Protein AF-A0A2N6EBL9-F1 (afdb_monomer)

Nearest PDB structures (foldseek):
  8a3w-assembly1_o  TM=4.815E-01  e=3.394E-01  Leishmania major strain Friedlin
  4ug0-assembly1_Lp  TM=4.450E-01  e=7.016E-01  Homo sapiens
  6rm3-assembly1_LPP  TM=4.316E-01  e=8.553E-01  Vairimorpha necatrix
  5xy3-assembly1_p  TM=5.195E-01  e=2.807E+00  Trichomonas vaginalis

Solvent-accessible surface area (backbone atoms only — not comparable to full-atom values): 5532 Å² total; per-residue (Å²): 110,75,71,57,52,55,50,49,53,53,52,49,55,51,51,5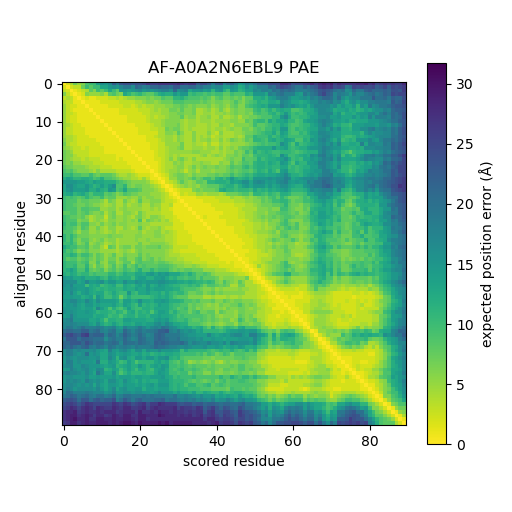3,52,56,46,52,51,55,55,71,37,96,68,83,58,52,72,65,56,55,54,49,49,52,55,50,55,50,55,47,47,54,70,76,39,71,87,58,85,74,64,57,31,92,89,78,66,31,51,51,74,44,88,59,93,56,40,35,33,26,69,74,78,68,49,71,46,73,56,81,78,80,74,74,86,122

Structure (mmCIF, N/CA/C/O backbone):
data_AF-A0A2N6EBL9-F1
#
_entry.id   AF-A0A2N6EBL9-F1
#
loop_
_atom_site.group_PDB
_atom_site.id
_atom_site.type_symbol
_atom_site.label_atom_id
_atom_site.label_alt_id
_atom_site.label_comp_id
_atom_site.label_asym_id
_atom_site.label_entity_id
_atom_site.label_seq_id
_atom_site.pdbx_PDB_ins_code
_atom_site.Cartn_x
_atom_site.Cartn_y
_atom_site.Cartn_z
_atom_site.occupancy
_atom_site.B_iso_or_equiv
_atom_site.auth_seq_id
_atom_site.auth_comp_id
_atom_site.auth_asym_id
_atom_site.auth_atom_id
_atom_site.pdbx_PDB_model_num
ATOM 1 N N . MET A 1 1 ? -18.775 -10.074 12.252 1.00 53.50 1 MET A N 1
ATOM 2 C CA . MET A 1 1 ? -18.269 -8.679 12.243 1.00 53.50 1 MET A CA 1
ATOM 3 C C . MET A 1 1 ? -16.836 -8.635 12.774 1.00 53.50 1 MET A C 1
ATOM 5 O O . MET A 1 1 ? -15.940 -8.856 11.979 1.00 53.50 1 MET A O 1
ATOM 9 N N . ALA A 1 2 ? -16.569 -8.495 14.082 1.00 61.91 2 ALA A N 1
ATOM 10 C CA . ALA A 1 2 ? -15.195 -8.274 14.580 1.00 61.91 2 ALA A CA 1
ATOM 11 C C . ALA A 1 2 ? -14.179 -9.409 14.292 1.00 61.91 2 ALA A C 1
ATOM 13 O O . ALA A 1 2 ? -12.997 -9.152 14.065 1.00 61.91 2 ALA A O 1
ATOM 14 N N . LYS A 1 3 ? -14.625 -10.675 14.278 1.00 63.28 3 LYS A N 1
ATOM 15 C CA . LYS A 1 3 ? -13.752 -11.841 14.038 1.00 63.28 3 LYS A CA 1
ATOM 16 C C . LYS A 1 3 ? -13.300 -11.943 12.573 1.00 63.28 3 LYS A C 1
ATOM 18 O O . LYS A 1 3 ? -12.157 -12.312 12.310 1.00 63.28 3 LYS A O 1
ATOM 23 N N . ASP A 1 4 ? -14.177 -11.559 11.649 1.00 71.88 4 ASP A N 1
ATOM 24 C CA . ASP A 1 4 ? -13.919 -11.574 10.205 1.00 71.88 4 ASP A CA 1
ATOM 25 C C . ASP A 1 4 ? -13.001 -10.415 9.812 1.00 71.88 4 ASP A C 1
ATOM 27 O O . ASP A 1 4 ? -12.055 -10.612 9.054 1.00 71.88 4 ASP A O 1
ATOM 31 N N . THR A 1 5 ? -13.193 -9.241 10.425 1.00 75.50 5 THR A N 1
ATOM 32 C CA . THR A 1 5 ? -12.315 -8.074 10.258 1.00 75.50 5 THR A CA 1
ATOM 33 C C . THR A 1 5 ? -10.881 -8.368 10.700 1.00 75.50 5 THR A C 1
ATOM 35 O O . THR A 1 5 ? -9.942 -8.103 9.955 1.00 75.50 5 THR A O 1
ATOM 38 N N . LYS A 1 6 ? -10.685 -8.991 11.874 1.00 73.50 6 LYS A N 1
ATOM 39 C CA . LYS A 1 6 ? -9.339 -9.360 12.352 1.00 73.50 6 LYS A CA 1
ATOM 40 C C . LYS A 1 6 ? -8.648 -10.357 11.415 1.00 73.50 6 LYS A C 1
ATOM 42 O O . LYS A 1 6 ? 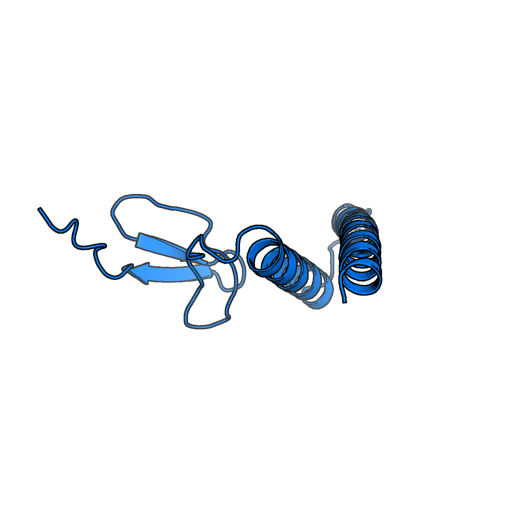-7.449 -10.247 11.173 1.00 73.50 6 LYS A O 1
ATOM 47 N N . LYS A 1 7 ? -9.399 -11.326 10.880 1.00 73.50 7 LYS A N 1
ATOM 48 C CA . LYS A 1 7 ? -8.877 -12.304 9.916 1.00 73.50 7 LYS A CA 1
ATOM 49 C C . LYS A 1 7 ? -8.531 -11.649 8.575 1.00 73.50 7 LYS A C 1
ATOM 51 O O . LYS A 1 7 ? -7.500 -11.983 8.001 1.00 73.50 7 LYS A O 1
ATOM 56 N N . ALA A 1 8 ? -9.353 -10.711 8.105 1.00 73.31 8 ALA A N 1
ATOM 57 C CA . ALA A 1 8 ? -9.088 -9.944 6.892 1.00 73.31 8 ALA A CA 1
ATOM 58 C C . ALA A 1 8 ? -7.795 -9.123 7.015 1.00 73.31 8 ALA A C 1
ATOM 60 O O . ALA A 1 8 ? -6.936 -9.232 6.146 1.00 73.31 8 ALA A O 1
ATOM 61 N N . LEU A 1 9 ? -7.606 -8.4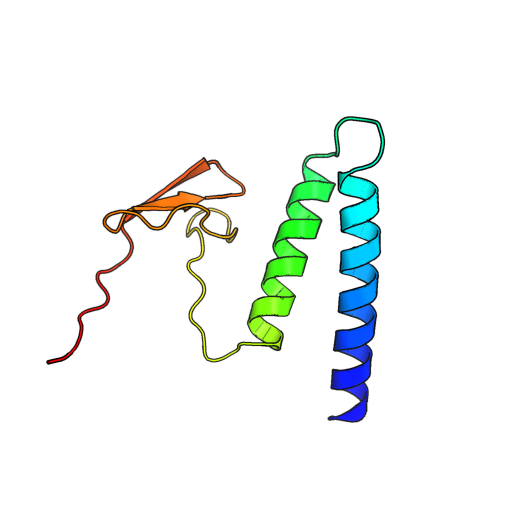01 8.126 1.00 75.38 9 LEU A N 1
ATOM 62 C CA . LEU A 1 9 ? -6.375 -7.645 8.388 1.00 75.38 9 LEU A CA 1
ATOM 63 C C . LEU A 1 9 ? -5.134 -8.549 8.406 1.00 75.38 9 LEU A C 1
ATOM 65 O O . LEU A 1 9 ? -4.131 -8.219 7.781 1.00 75.38 9 LEU A O 1
ATOM 69 N N . ALA A 1 10 ? -5.206 -9.717 9.054 1.00 74.00 10 ALA A N 1
ATOM 70 C CA . ALA A 1 10 ? -4.090 -10.665 9.083 1.00 74.00 10 ALA A CA 1
ATOM 71 C C . ALA A 1 10 ? -3.719 -11.190 7.680 1.00 74.00 10 ALA A C 1
ATOM 73 O O . ALA A 1 10 ? -2.542 -11.214 7.322 1.00 74.00 10 ALA A O 1
ATOM 74 N N . LEU A 1 11 ? -4.717 -11.559 6.866 1.00 73.94 11 LEU A N 1
ATOM 75 C CA . LEU A 1 11 ? -4.505 -12.005 5.481 1.00 73.94 11 LEU A CA 1
ATOM 76 C C . LEU A 1 11 ? -3.934 -10.891 4.602 1.00 73.94 11 LEU A C 1
ATOM 78 O O . LEU A 1 11 ? -3.051 -11.137 3.782 1.00 73.94 11 LEU A O 1
ATOM 82 N N . MET A 1 12 ? -4.412 -9.660 4.788 1.00 78.50 12 MET A N 1
ATOM 83 C CA . MET A 1 12 ? -3.841 -8.503 4.115 1.00 78.50 12 MET A CA 1
ATOM 84 C C . MET A 1 12 ? -2.364 -8.361 4.505 1.00 78.50 12 MET A C 1
ATOM 86 O O . MET A 1 12 ? -1.522 -8.264 3.609 1.00 78.50 12 MET A O 1
ATOM 90 N N . GLN A 1 13 ? -2.023 -8.380 5.808 1.00 75.44 13 GLN A N 1
ATOM 91 C CA . GLN A 1 13 ? -0.639 -8.234 6.310 1.00 75.44 13 GLN A CA 1
ATOM 92 C C . GLN A 1 13 ? 0.303 -9.273 5.694 1.00 75.44 13 GLN A C 1
ATOM 94 O O . GLN A 1 13 ? 1.414 -8.940 5.270 1.00 75.44 13 GLN A O 1
ATOM 99 N N . GLU A 1 14 ? -0.160 -10.516 5.580 1.00 75.62 14 GLU A N 1
ATOM 100 C CA . GLU A 1 14 ? 0.579 -11.592 4.925 1.00 75.62 14 GLU A CA 1
ATOM 101 C C . GLU A 1 14 ? 0.779 -11.331 3.422 1.00 75.62 14 GLU A C 1
ATOM 103 O O . GLU A 1 14 ? 1.905 -11.428 2.926 1.00 75.62 14 GLU A O 1
ATOM 108 N N . ALA A 1 15 ? -0.266 -10.901 2.706 1.00 77.44 15 ALA A N 1
ATOM 109 C CA . ALA A 1 15 ? -0.168 -10.540 1.290 1.00 77.44 15 ALA A CA 1
ATOM 110 C C . ALA A 1 15 ? 0.833 -9.394 1.050 1.00 77.44 15 ALA A C 1
ATOM 112 O O . ALA A 1 15 ? 1.652 -9.470 0.132 1.00 77.44 15 ALA A O 1
ATOM 113 N N . ARG A 1 16 ? 0.836 -8.365 1.911 1.00 76.12 16 ARG A N 1
ATOM 114 C CA . ARG A 1 16 ? 1.815 -7.264 1.859 1.00 76.12 16 ARG A CA 1
ATOM 115 C C . ARG A 1 16 ? 3.244 -7.783 1.959 1.00 76.12 16 ARG A C 1
ATOM 117 O O . ARG A 1 16 ? 4.093 -7.380 1.168 1.00 76.12 16 ARG A O 1
ATOM 124 N N . LYS A 1 17 ? 3.506 -8.683 2.911 1.00 72.62 17 LYS A N 1
ATOM 125 C CA . LYS A 1 17 ? 4.835 -9.271 3.121 1.00 72.62 17 LYS A CA 1
ATOM 126 C C . LYS A 1 17 ? 5.311 -10.040 1.885 1.00 72.62 17 LYS A C 1
ATOM 128 O O . LYS A 1 17 ? 6.434 -9.817 1.442 1.00 72.62 17 LYS A O 1
ATOM 133 N N . LEU A 1 18 ? 4.458 -10.895 1.316 1.00 73.19 18 LEU A N 1
ATOM 134 C CA . LEU A 1 18 ? 4.779 -11.692 0.124 1.00 73.19 18 LEU A CA 1
ATOM 135 C C . LEU A 1 18 ? 5.093 -10.812 -1.092 1.00 73.19 18 LEU A C 1
ATOM 137 O O . LEU A 1 18 ? 6.062 -11.052 -1.812 1.00 73.19 18 LEU A O 1
ATOM 141 N N . LEU A 1 19 ? 4.299 -9.763 -1.304 1.00 78.25 19 LEU A N 1
ATOM 142 C CA . LEU A 1 19 ? 4.479 -8.850 -2.430 1.00 78.25 19 LEU A CA 1
ATOM 143 C C . LEU A 1 19 ? 5.717 -7.968 -2.275 1.00 78.25 19 LEU A C 1
ATOM 145 O O . LEU A 1 19 ? 6.426 -7.735 -3.249 1.00 78.25 19 LEU A O 1
ATOM 149 N N . PHE A 1 20 ? 6.014 -7.525 -1.054 1.00 73.81 20 PHE A N 1
ATOM 150 C CA . PHE A 1 20 ? 7.240 -6.791 -0.762 1.00 73.81 20 PHE A CA 1
ATOM 151 C C . PHE A 1 20 ? 8.481 -7.662 -1.005 1.00 73.81 20 PHE A C 1
ATOM 153 O O . PHE A 1 20 ? 9.439 -7.219 -1.628 1.00 73.81 20 PHE A O 1
ATOM 160 N N . GLN A 1 21 ? 8.448 -8.935 -0.598 1.00 72.94 21 GLN A N 1
ATOM 161 C CA . GLN A 1 21 ? 9.526 -9.884 -0.898 1.00 72.94 21 GLN A CA 1
ATOM 162 C C . GLN A 1 21 ? 9.732 -10.072 -2.407 1.00 72.94 21 GLN A C 1
ATOM 164 O O . GLN A 1 21 ? 10.870 -10.065 -2.867 1.00 72.94 21 GLN A O 1
ATOM 169 N N . GLN A 1 22 ? 8.647 -10.194 -3.177 1.00 77.56 22 GLN A N 1
ATOM 170 C CA . GLN A 1 22 ? 8.689 -10.260 -4.642 1.00 77.56 22 GLN A CA 1
ATOM 171 C C . GLN A 1 22 ? 9.254 -8.980 -5.273 1.00 77.56 22 GLN A C 1
ATOM 173 O O . GLN A 1 22 ? 10.050 -9.056 -6.203 1.00 77.56 22 GLN A O 1
ATOM 178 N N . LEU A 1 23 ? 8.895 -7.807 -4.744 1.00 77.06 23 LEU A N 1
ATOM 179 C CA . LEU A 1 23 ? 9.386 -6.516 -5.230 1.00 77.06 23 LEU A CA 1
ATOM 180 C C . LEU A 1 23 ? 10.913 -6.381 -5.101 1.00 77.06 23 LEU A C 1
ATOM 182 O O . LEU A 1 23 ? 11.551 -5.760 -5.947 1.00 77.06 23 LEU A O 1
ATOM 186 N N . HIS A 1 24 ? 11.484 -6.968 -4.048 1.00 75.81 24 HIS A N 1
ATOM 187 C CA . HIS A 1 24 ? 12.917 -6.942 -3.751 1.00 75.81 24 HIS A CA 1
ATOM 188 C C . HIS A 1 24 ? 13.678 -8.187 -4.237 1.00 75.81 24 HIS A C 1
ATOM 190 O O . HIS A 1 24 ? 14.882 -8.298 -3.993 1.00 75.81 24 HIS A O 1
ATOM 196 N N . ALA A 1 25 ? 13.006 -9.130 -4.903 1.00 77.88 25 ALA A N 1
ATOM 197 C CA . ALA A 1 25 ? 13.658 -10.304 -5.466 1.00 77.88 25 ALA A CA 1
ATOM 198 C C . ALA A 1 25 ? 14.605 -9.908 -6.621 1.00 77.88 25 ALA A C 1
ATOM 200 O O . ALA A 1 25 ? 14.374 -8.897 -7.288 1.00 77.88 25 ALA A O 1
ATOM 201 N N . PRO A 1 26 ? 15.669 -10.688 -6.893 1.00 77.38 26 PRO A N 1
ATOM 202 C CA . PRO A 1 26 ? 16.573 -10.418 -8.005 1.00 77.38 26 PRO A CA 1
ATOM 203 C C . PRO A 1 26 ? 15.823 -10.362 -9.343 1.00 77.38 26 PRO A C 1
ATOM 205 O O . PRO A 1 26 ? 15.161 -11.322 -9.733 1.00 77.38 26 PRO A O 1
ATOM 208 N N . GLY A 1 27 ? 15.957 -9.241 -10.049 1.00 78.75 27 GLY A N 1
ATOM 209 C CA . GLY A 1 27 ? 15.231 -8.949 -11.285 1.00 78.75 27 GLY A CA 1
ATOM 210 C C . GLY A 1 27 ? 14.537 -7.592 -11.210 1.00 78.75 27 GLY A C 1
ATOM 211 O O . GLY A 1 27 ? 14.417 -6.995 -10.144 1.00 78.75 27 GLY A O 1
ATOM 212 N N . SER A 1 28 ? 14.108 -7.059 -12.352 1.00 75.38 28 SER A N 1
ATOM 213 C CA . SER A 1 28 ? 13.253 -5.871 -12.344 1.00 75.38 28 SER A CA 1
ATOM 214 C C . SER A 1 28 ? 11.815 -6.302 -12.046 1.00 75.38 28 SER A C 1
ATOM 216 O O . SER A 1 28 ? 11.270 -7.099 -12.815 1.00 75.38 28 SER A O 1
ATOM 218 N N . PRO A 1 29 ? 11.176 -5.801 -10.974 1.00 76.69 29 PRO A N 1
ATOM 219 C CA . PRO A 1 29 ? 9.777 -6.107 -10.711 1.00 76.69 29 PRO A CA 1
ATOM 220 C C . PRO A 1 29 ? 8.890 -5.609 -11.857 1.00 76.69 29 PRO A C 1
ATOM 222 O O . PRO A 1 29 ? 9.154 -4.565 -12.464 1.00 76.69 29 PRO A O 1
ATOM 225 N N . SER A 1 30 ? 7.821 -6.350 -12.158 1.00 79.25 30 SER A N 1
ATOM 226 C CA . SER A 1 30 ? 6.857 -5.913 -13.169 1.00 79.25 30 SER A CA 1
ATOM 227 C C . SER A 1 30 ? 6.135 -4.644 -12.709 1.00 79.25 30 SER A C 1
ATOM 229 O O . SER A 1 30 ? 5.915 -4.413 -11.515 1.00 79.25 30 SER A O 1
ATOM 231 N N . LYS A 1 31 ? 5.727 -3.806 -13.667 1.00 71.19 31 LYS A N 1
ATOM 232 C CA . LYS A 1 31 ? 4.953 -2.589 -13.372 1.00 71.19 31 LYS A CA 1
ATOM 233 C C . LYS A 1 31 ? 3.630 -2.928 -12.682 1.00 71.19 31 LYS A C 1
ATOM 235 O O . LYS A 1 31 ? 3.142 -2.158 -11.860 1.00 71.19 31 LYS A O 1
ATOM 240 N N . GLU A 1 32 ? 3.056 -4.078 -13.014 1.00 73.94 32 GLU A N 1
ATOM 241 C CA . GLU A 1 32 ? 1.822 -4.614 -12.449 1.00 73.94 32 GLU A CA 1
ATOM 242 C C . GLU A 1 32 ? 2.009 -5.011 -10.983 1.00 73.94 32 GLU A C 1
ATOM 244 O O . GLU A 1 32 ? 1.145 -4.700 -10.164 1.00 73.94 32 GLU A O 1
ATOM 249 N N . LEU A 1 33 ? 3.150 -5.623 -10.639 1.00 77.88 33 LEU A N 1
ATOM 250 C CA . LEU A 1 33 ? 3.488 -5.973 -9.260 1.00 77.88 33 LEU A CA 1
ATOM 251 C C . LEU A 1 33 ? 3.622 -4.716 -8.397 1.00 77.88 33 LEU A C 1
ATOM 253 O O . LEU A 1 33 ? 2.980 -4.634 -7.354 1.00 77.88 33 LEU A O 1
ATOM 257 N N . ILE A 1 34 ? 4.379 -3.717 -8.866 1.00 74.19 34 ILE A N 1
ATOM 258 C CA . ILE A 1 34 ? 4.543 -2.427 -8.172 1.00 74.19 34 ILE A CA 1
ATOM 259 C C . ILE A 1 34 ? 3.174 -1.787 -7.905 1.00 74.19 34 ILE A C 1
ATOM 261 O O . ILE A 1 34 ? 2.837 -1.479 -6.765 1.00 74.19 34 ILE A O 1
ATOM 265 N N . LYS A 1 35 ? 2.337 -1.665 -8.945 1.00 70.50 35 LYS A N 1
ATOM 266 C CA . LYS A 1 35 ? 0.983 -1.097 -8.823 1.00 70.50 35 LYS A CA 1
ATOM 267 C C . LYS A 1 35 ? 0.093 -1.890 -7.863 1.00 70.50 35 LYS A C 1
ATOM 269 O O . LYS A 1 35 ? -0.733 -1.299 -7.172 1.00 70.50 35 LYS A O 1
ATOM 274 N N . GLY A 1 36 ? 0.217 -3.217 -7.850 1.00 75.25 36 GLY A N 1
ATOM 275 C CA . GLY A 1 36 ? -0.523 -4.084 -6.936 1.00 75.25 36 GLY A CA 1
ATOM 276 C C . GLY A 1 36 ? -0.128 -3.857 -5.477 1.00 75.25 36 GLY A C 1
ATOM 277 O O . GLY A 1 36 ? -1.006 -3.729 -4.624 1.00 75.25 36 GLY A O 1
ATOM 278 N N . VAL A 1 37 ? 1.177 -3.743 -5.206 1.00 77.88 37 VAL A N 1
ATOM 279 C CA . VAL A 1 37 ? 1.711 -3.451 -3.866 1.00 77.88 37 VAL A CA 1
ATOM 280 C C . VAL A 1 37 ? 1.229 -2.083 -3.378 1.00 77.88 37 VAL A C 1
ATOM 282 O O . VAL A 1 37 ? 0.727 -1.990 -2.259 1.00 77.88 37 VAL A O 1
ATOM 285 N N . ASP A 1 38 ? 1.302 -1.054 -4.228 1.00 74.94 38 ASP A N 1
ATOM 286 C CA . ASP A 1 38 ? 0.840 0.304 -3.905 1.00 74.94 38 ASP A CA 1
ATOM 287 C C . ASP A 1 38 ? -0.642 0.323 -3.508 1.00 74.94 38 ASP A C 1
ATOM 289 O O . ASP A 1 38 ? -1.014 0.871 -2.468 1.00 74.94 38 ASP A O 1
ATOM 293 N N . LYS A 1 39 ? -1.500 -0.319 -4.314 1.00 74.62 39 LYS A N 1
ATOM 294 C CA . LYS A 1 39 ? -2.946 -0.396 -4.047 1.00 74.62 39 LYS A CA 1
ATOM 295 C C . LYS A 1 39 ? -3.269 -1.148 -2.763 1.00 74.62 39 LYS A C 1
ATOM 297 O O . LYS A 1 39 ? -4.212 -0.781 -2.067 1.00 74.62 39 LYS A O 1
ATOM 302 N N . LEU A 1 40 ? -2.509 -2.194 -2.446 1.00 79.06 40 LEU A N 1
ATOM 303 C CA . LEU A 1 40 ? -2.682 -2.903 -1.184 1.00 79.06 40 LEU A CA 1
ATOM 304 C C . LEU A 1 40 ? -2.272 -2.027 -0.007 1.00 79.06 40 LEU A C 1
ATOM 306 O O . LEU A 1 40 ? -3.051 -1.926 0.933 1.00 79.06 40 LEU A O 1
ATOM 310 N N . GLY A 1 41 ? -1.125 -1.345 -0.085 1.00 77.00 41 GLY A N 1
ATOM 311 C CA . GLY A 1 41 ? -0.699 -0.375 0.928 1.00 77.00 41 GLY A CA 1
ATOM 312 C C . GLY A 1 41 ? -1.775 0.673 1.226 1.00 77.00 41 GLY A C 1
ATOM 313 O O . GLY A 1 41 ? -2.063 0.943 2.386 1.00 77.00 41 GLY A O 1
ATOM 314 N N . LEU A 1 42 ? -2.442 1.176 0.187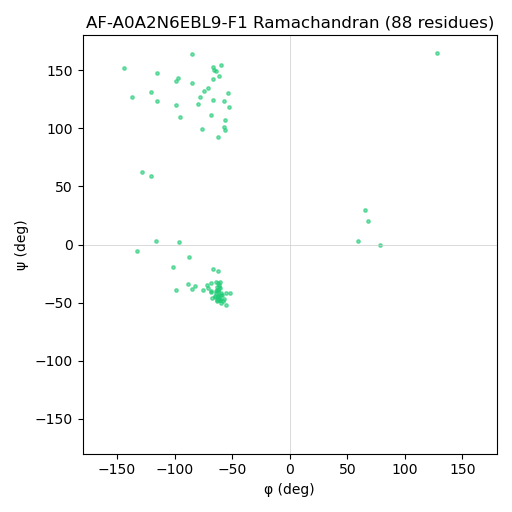 1.00 74.19 42 LEU A N 1
ATOM 315 C CA . LEU A 1 42 ? -3.577 2.093 0.320 1.00 74.19 42 LEU A CA 1
ATOM 316 C C . LEU A 1 42 ? -4.773 1.490 1.045 1.00 74.19 42 LEU A C 1
ATOM 318 O O . LEU A 1 42 ? -5.356 2.128 1.915 1.00 74.19 42 LEU A O 1
ATOM 322 N N . ALA A 1 43 ? -5.139 0.259 0.692 1.00 77.56 43 ALA A N 1
ATOM 323 C CA . ALA A 1 43 ? -6.251 -0.427 1.334 1.00 77.56 43 ALA A CA 1
ATOM 324 C C . ALA A 1 43 ? -6.009 -0.632 2.839 1.00 77.56 43 ALA A C 1
ATOM 326 O O . ALA A 1 43 ? -6.951 -0.499 3.616 1.00 77.56 43 ALA A O 1
ATOM 327 N N . PHE A 1 44 ? -4.767 -0.911 3.256 1.00 77.81 44 PHE A N 1
ATOM 328 C CA . PHE A 1 44 ? -4.425 -0.960 4.683 1.00 77.81 44 PHE A CA 1
ATOM 329 C C . PHE A 1 44 ? -4.605 0.369 5.363 1.00 77.81 44 PHE A C 1
ATOM 331 O O . PHE A 1 44 ? -5.203 0.424 6.425 1.00 77.81 44 PHE A O 1
ATOM 338 N N . GLU A 1 45 ? -4.082 1.423 4.756 1.00 75.69 45 GLU A N 1
ATOM 339 C CA . GLU A 1 45 ? -4.087 2.729 5.379 1.00 75.69 45 GLU A CA 1
ATOM 340 C C . GLU A 1 45 ? -5.529 3.228 5.582 1.00 75.69 45 GLU A C 1
ATOM 342 O O . GLU A 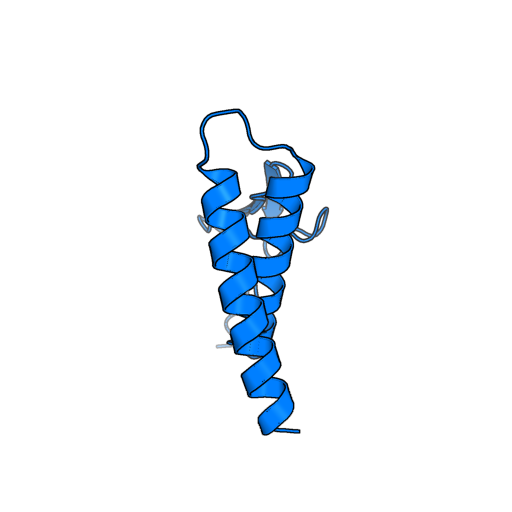1 45 ? -5.869 3.699 6.663 1.00 75.69 45 GLU A O 1
ATOM 347 N N . PHE A 1 46 ? -6.425 2.981 4.617 1.00 74.94 46 PHE A N 1
ATOM 348 C CA . PHE A 1 46 ? -7.862 3.224 4.794 1.00 74.94 46 PHE A CA 1
ATOM 349 C C . PHE A 1 46 ? -8.515 2.349 5.874 1.00 74.94 46 PHE A C 1
ATOM 351 O O . PHE A 1 46 ? -9.483 2.775 6.501 1.00 74.94 46 PHE A O 1
ATOM 358 N N . ALA A 1 47 ? -8.036 1.119 6.070 1.00 75.25 47 ALA A N 1
ATOM 359 C CA . ALA A 1 47 ? -8.597 0.192 7.051 1.00 75.25 47 ALA A CA 1
ATOM 360 C C . ALA A 1 47 ? -8.084 0.443 8.481 1.00 75.25 47 ALA A C 1
ATOM 362 O O . ALA A 1 47 ? -8.836 0.257 9.436 1.00 75.25 47 ALA A O 1
ATOM 363 N N . GLU A 1 48 ? -6.817 0.830 8.632 1.00 76.12 48 GLU A N 1
ATOM 364 C CA . GLU A 1 48 ? -6.148 1.051 9.917 1.00 76.12 48 GLU A CA 1
ATOM 365 C C . GLU A 1 48 ? -6.330 2.493 10.412 1.00 76.12 48 GLU A C 1
ATOM 367 O O . GLU A 1 48 ? -6.503 2.696 11.613 1.00 76.12 48 GLU A O 1
ATOM 372 N N . ASN A 1 49 ? -6.375 3.474 9.502 1.00 75.12 49 ASN A N 1
ATOM 373 C CA . ASN A 1 49 ? -6.473 4.902 9.815 1.00 75.12 49 ASN A CA 1
ATOM 374 C C . ASN A 1 49 ? -7.625 5.582 9.044 1.00 75.12 49 ASN A C 1
ATOM 376 O O . ASN A 1 49 ? -7.385 6.508 8.268 1.00 75.12 49 ASN A O 1
ATOM 380 N N . PRO A 1 50 ? -8.893 5.177 9.255 1.00 72.75 50 PRO A N 1
ATOM 381 C CA . PRO A 1 50 ? -10.033 5.684 8.481 1.00 72.75 50 PRO A CA 1
ATOM 382 C C . PRO A 1 50 ? -10.274 7.197 8.627 1.00 72.75 50 PRO A C 1
ATOM 384 O O . PRO A 1 50 ? -10.882 7.808 7.753 1.00 72.75 50 PRO A O 1
ATOM 387 N N . GLU A 1 5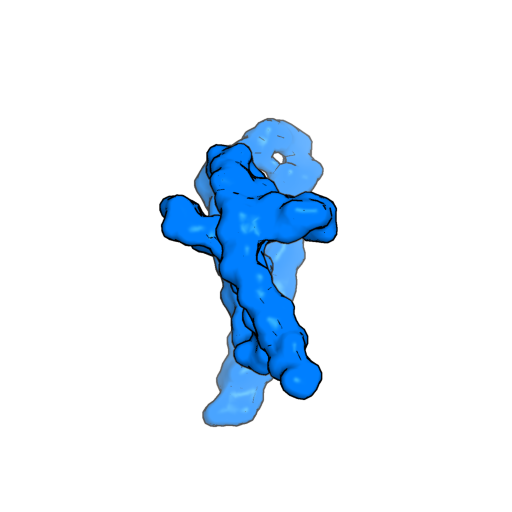1 ? -9.799 7.797 9.718 1.00 77.94 51 GLU A N 1
ATOM 388 C CA . GLU A 1 51 ? -9.945 9.227 10.026 1.00 77.94 51 GLU A CA 1
ATOM 389 C C . GLU A 1 51 ? -8.811 10.080 9.424 1.00 77.94 51 GLU A C 1
ATOM 391 O O . GLU A 1 51 ? -8.892 11.306 9.446 1.00 77.94 51 GLU A O 1
ATOM 396 N N . ASN A 1 52 ? -7.739 9.460 8.910 1.00 71.56 52 ASN A N 1
ATOM 397 C CA . ASN A 1 52 ? -6.574 10.178 8.399 1.00 71.56 52 ASN A CA 1
ATOM 398 C C . ASN A 1 52 ? -6.690 10.371 6.876 1.00 71.56 52 ASN A C 1
ATOM 400 O O . ASN A 1 52 ? -6.588 9.395 6.124 1.00 71.56 52 ASN A O 1
ATOM 404 N N . PRO A 1 53 ? -6.905 11.602 6.377 1.00 67.31 53 PRO A N 1
ATOM 405 C CA . PRO A 1 53 ? -7.049 11.837 4.951 1.00 67.31 53 PRO A CA 1
ATOM 406 C C . PRO A 1 53 ? -5.720 11.600 4.231 1.00 67.31 53 PRO A C 1
ATOM 408 O O . PRO A 1 53 ? -4.757 12.356 4.354 1.00 67.31 53 PRO A O 1
ATOM 411 N N . LEU A 1 54 ? -5.677 10.542 3.425 1.00 74.12 54 LEU A N 1
ATOM 412 C CA . LEU A 1 54 ? -4.511 10.243 2.606 1.00 74.12 54 LEU A CA 1
ATOM 413 C C . LEU A 1 54 ? -4.427 11.196 1.429 1.00 74.12 54 LEU A C 1
ATOM 415 O O . LEU A 1 54 ? -5.390 11.403 0.687 1.00 74.12 54 LEU A O 1
ATOM 419 N N . SER A 1 55 ? -3.235 11.748 1.217 1.00 76.81 55 SER A N 1
ATOM 420 C CA . SER A 1 55 ? -2.979 12.545 0.029 1.00 76.81 55 SER A CA 1
ATOM 421 C C . SER A 1 55 ? -2.795 11.633 -1.180 1.00 76.81 55 SER A C 1
ATOM 423 O O . SER A 1 55 ? -1.734 11.043 -1.404 1.00 76.81 55 SER A O 1
ATOM 425 N N . MET A 1 56 ? -3.875 11.522 -1.946 1.00 79.75 56 MET A N 1
ATOM 426 C CA . MET A 1 56 ? -3.988 10.650 -3.106 1.00 79.75 56 MET A CA 1
ATOM 427 C C . MET A 1 56 ? -3.755 11.416 -4.397 1.00 79.75 56 MET A C 1
ATOM 429 O O . MET A 1 56 ? -4.240 12.534 -4.574 1.00 79.75 56 MET A O 1
ATOM 433 N N . CYS A 1 57 ? -3.065 10.783 -5.340 1.00 81.12 57 CYS A N 1
ATOM 434 C CA . CYS A 1 57 ? -2.947 11.322 -6.682 1.00 81.12 57 CYS A CA 1
ATOM 435 C C . CYS A 1 57 ? -4.314 11.303 -7.386 1.00 81.12 57 CYS A C 1
ATOM 437 O O . CYS A 1 57 ? -4.872 10.217 -7.563 1.00 81.12 57 CYS A O 1
ATOM 439 N N . PRO A 1 58 ? -4.823 12.443 -7.885 1.00 80.12 58 PRO A N 1
ATOM 440 C CA . PRO A 1 58 ? -6.115 12.490 -8.570 1.00 80.12 58 PRO A CA 1
ATOM 441 C C . PRO 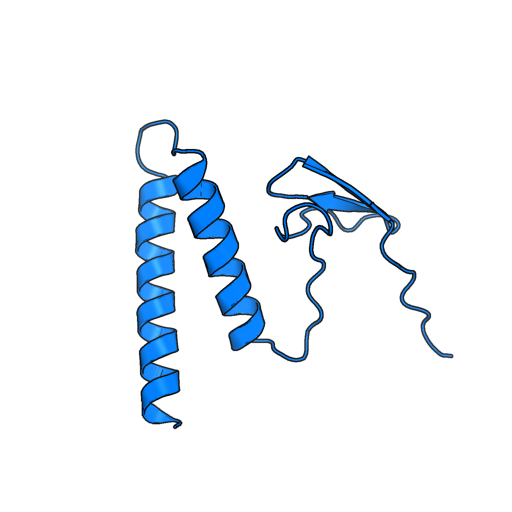A 1 58 ? -6.115 11.733 -9.908 1.00 80.12 58 PRO A C 1
ATOM 443 O O . PRO A 1 58 ? -7.169 11.340 -10.394 1.00 80.12 58 PRO A O 1
ATOM 446 N N . ALA A 1 59 ? -4.940 11.511 -10.508 1.00 81.25 59 ALA A N 1
ATOM 447 C CA . ALA A 1 59 ? -4.823 10.864 -11.812 1.00 81.25 59 ALA A CA 1
ATOM 448 C C . ALA A 1 59 ? -4.812 9.330 -11.739 1.00 81.25 59 ALA A C 1
ATOM 450 O O . ALA A 1 59 ? -5.352 8.667 -12.620 1.00 81.25 59 ALA A O 1
ATOM 451 N N . CYS A 1 60 ? -4.162 8.749 -10.726 1.00 76.06 60 CYS A N 1
ATOM 452 C CA . CYS A 1 60 ? -3.977 7.295 -10.655 1.00 76.06 60 CYS A CA 1
ATOM 453 C C . CYS A 1 60 ? -4.316 6.669 -9.300 1.00 76.06 60 CYS A C 1
ATOM 455 O O . CYS A 1 60 ? -4.290 5.444 -9.184 1.00 76.06 60 CYS A O 1
ATOM 457 N N . GLY A 1 61 ? -4.623 7.483 -8.287 1.00 73.44 61 GLY A N 1
ATOM 458 C CA . GLY A 1 61 ? -4.938 7.008 -6.947 1.00 73.44 61 GLY A CA 1
ATOM 459 C C . GLY A 1 61 ? -3.759 6.384 -6.197 1.00 73.44 61 GLY A C 1
ATOM 460 O O . GLY A 1 61 ? -4.014 5.621 -5.284 1.00 73.44 61 GLY A O 1
ATOM 461 N N . SER A 1 62 ? -2.497 6.647 -6.562 1.00 76.81 62 SER A N 1
ATOM 462 C CA . SER A 1 62 ? -1.327 6.282 -5.731 1.00 76.81 62 SER A CA 1
ATOM 463 C C . SER A 1 62 ? -1.024 7.346 -4.666 1.00 76.81 62 SER A C 1
ATOM 465 O O . SER A 1 62 ? -1.450 8.497 -4.795 1.00 76.81 62 SER A O 1
ATOM 467 N N . PHE A 1 63 ? -0.220 6.975 -3.664 1.00 75.94 63 PHE A N 1
ATOM 468 C CA . PHE A 1 63 ? 0.289 7.873 -2.621 1.00 75.94 63 PHE A CA 1
ATOM 469 C C . PHE A 1 63 ? 1.127 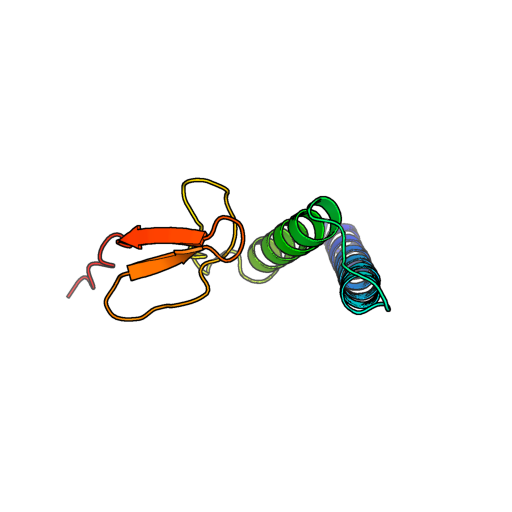9.042 -3.162 1.00 75.94 63 PHE A C 1
ATOM 471 O O . PHE A 1 63 ? 1.765 8.952 -4.220 1.00 75.94 63 PHE A O 1
ATOM 478 N N . ALA A 1 64 ? 1.164 10.127 -2.389 1.00 80.44 64 ALA A N 1
ATOM 479 C CA . ALA A 1 64 ? 2.138 11.201 -2.539 1.00 80.44 64 ALA A CA 1
ATOM 480 C C . ALA A 1 64 ? 3.456 10.877 -1.799 1.00 80.44 64 ALA A C 1
ATOM 482 O O . ALA A 1 64 ? 3.426 10.366 -0.686 1.00 80.44 64 ALA A O 1
ATOM 483 N N . VAL A 1 65 ? 4.611 11.185 -2.404 1.00 74.12 65 VAL A N 1
ATOM 484 C CA . VAL A 1 65 ? 5.958 10.903 -1.842 1.00 74.12 65 VAL A CA 1
ATOM 485 C C . VAL A 1 65 ? 6.612 12.142 -1.222 1.00 74.12 65 VAL A C 1
ATOM 487 O O . VAL A 1 65 ? 7.574 12.033 -0.470 1.00 74.12 65 VAL A O 1
ATOM 490 N N . THR A 1 66 ? 6.149 13.343 -1.569 1.00 67.00 66 THR A N 1
ATOM 491 C CA . THR A 1 66 ? 6.799 14.597 -1.166 1.00 67.00 66 THR A CA 1
ATOM 492 C C . THR A 1 66 ? 5.747 15.607 -0.737 1.00 67.00 66 THR A C 1
ATOM 494 O O . THR A 1 66 ? 4.805 15.858 -1.487 1.00 67.00 66 THR A O 1
ATOM 497 N N . GLU A 1 67 ? 5.911 16.164 0.464 1.00 66.44 67 GLU A N 1
ATOM 498 C CA . GLU A 1 67 ? 5.003 17.135 1.083 1.00 66.44 67 GLU A CA 1
ATOM 499 C C . GLU A 1 67 ? 5.737 18.445 1.384 1.00 66.44 67 GLU A C 1
ATOM 501 O O . GLU A 1 67 ? 5.845 18.873 2.530 1.00 66.44 67 GLU A O 1
ATOM 506 N N . THR A 1 68 ? 6.289 19.091 0.359 1.00 59.56 68 THR A N 1
ATOM 507 C CA . THR A 1 68 ? 6.994 20.366 0.544 1.00 59.56 68 THR A CA 1
ATOM 508 C C . THR A 1 68 ? 6.255 21.481 -0.181 1.00 59.56 68 THR A C 1
ATOM 510 O O . THR A 1 68 ? 6.017 21.404 -1.384 1.00 59.56 68 THR A O 1
ATOM 513 N N . GLY A 1 69 ? 5.873 22.528 0.555 1.00 66.62 69 GLY A N 1
ATOM 514 C CA . GLY A 1 69 ? 5.306 23.753 -0.021 1.00 66.62 69 GLY A CA 1
ATOM 515 C C . GLY A 1 69 ? 3.949 23.586 -0.716 1.00 66.62 69 GLY A C 1
ATOM 516 O O . GLY A 1 69 ? 3.680 24.291 -1.681 1.00 66.62 69 GLY A O 1
ATOM 517 N N . GLY A 1 70 ? 3.114 22.636 -0.279 1.00 74.31 70 GLY A N 1
ATOM 518 C CA . GLY A 1 70 ? 1.773 22.417 -0.845 1.00 74.31 70 GLY A CA 1
ATOM 519 C C . GLY A 1 70 ? 1.742 21.661 -2.180 1.00 74.31 70 GLY A C 1
ATOM 520 O O . GLY A 1 70 ? 0.660 21.384 -2.699 1.00 74.31 70 GLY A O 1
ATOM 521 N N . ILE A 1 71 ? 2.902 21.276 -2.723 1.00 79.56 71 ILE A N 1
ATOM 522 C CA . ILE A 1 71 ? 3.007 20.481 -3.950 1.00 79.56 71 ILE A CA 1
ATOM 523 C C . ILE A 1 71 ? 3.219 19.015 -3.577 1.00 79.56 71 ILE A C 1
ATOM 525 O O . ILE A 1 71 ? 4.212 18.657 -2.945 1.00 79.56 71 ILE A O 1
ATOM 529 N N . ALA A 1 72 ? 2.290 18.165 -4.005 1.00 85.19 72 ALA A N 1
ATOM 530 C CA . ALA A 1 72 ? 2.376 16.721 -3.871 1.00 85.19 72 ALA A CA 1
ATOM 531 C C . ALA A 1 72 ? 2.904 16.090 -5.165 1.00 85.19 72 ALA A C 1
ATOM 533 O O . ALA A 1 72 ? 2.559 16.521 -6.269 1.00 85.19 72 ALA A O 1
ATOM 534 N N . ARG A 1 73 ? 3.724 15.040 -5.036 1.00 83.62 73 ARG A N 1
ATOM 535 C CA . ARG A 1 73 ? 4.238 14.251 -6.168 1.00 83.62 73 ARG A CA 1
ATOM 536 C C . ARG A 1 73 ? 3.821 12.792 -6.054 1.00 83.62 73 ARG A C 1
ATOM 538 O O . ARG A 1 73 ? 4.007 12.182 -5.008 1.00 83.62 73 ARG A O 1
ATOM 545 N N . CYS A 1 74 ? 3.294 12.230 -7.139 1.00 83.12 74 CYS A N 1
ATOM 546 C CA . CYS A 1 74 ? 2.784 10.865 -7.187 1.00 83.12 74 CYS A CA 1
ATOM 547 C C . CYS A 1 74 ? 3.912 9.832 -7.129 1.00 83.12 74 CYS A C 1
ATOM 549 O O . CYS A 1 74 ? 4.852 9.913 -7.922 1.00 83.12 74 CYS A O 1
ATOM 551 N N . ALA A 1 75 ? 3.740 8.805 -6.297 1.00 75.44 75 ALA A N 1
ATOM 552 C CA . ALA A 1 75 ? 4.603 7.626 -6.253 1.00 75.44 75 ALA A CA 1
ATOM 553 C C . ALA A 1 75 ? 4.491 6.741 -7.509 1.00 75.44 75 ALA A C 1
ATOM 555 O O . ALA A 1 75 ? 5.473 6.138 -7.928 1.00 75.44 75 ALA A O 1
ATOM 556 N N . GLY A 1 76 ? 3.302 6.676 -8.123 1.00 74.75 76 GLY A N 1
ATOM 557 C CA . GLY A 1 76 ? 2.991 5.710 -9.184 1.00 74.75 76 GLY A CA 1
ATOM 558 C C . GLY A 1 76 ? 3.087 6.247 -10.617 1.00 74.75 76 GLY A C 1
ATOM 559 O O . GLY A 1 76 ? 3.554 5.543 -11.510 1.00 74.75 76 GLY A O 1
ATOM 560 N N . CYS A 1 77 ? 2.648 7.486 -10.872 1.00 79.75 77 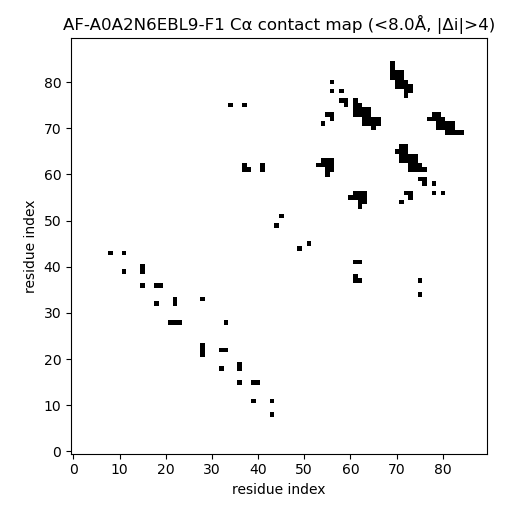CYS A N 1
ATOM 561 C CA . CYS A 1 77 ? 2.613 8.068 -12.225 1.00 79.75 77 CYS A CA 1
ATOM 562 C C . CYS A 1 77 ? 3.525 9.286 -12.409 1.00 79.75 77 CYS A C 1
ATOM 564 O O . CYS A 1 77 ? 3.525 9.889 -13.477 1.00 79.75 77 CYS A O 1
ATOM 566 N N . SER A 1 78 ? 4.300 9.657 -11.382 1.00 79.69 78 SER A N 1
ATOM 567 C CA . SER A 1 78 ? 5.187 10.833 -11.369 1.00 79.69 78 SER A CA 1
ATOM 568 C C . SER A 1 78 ? 4.513 12.196 -11.586 1.00 79.69 78 SER A C 1
ATOM 570 O O . SER A 1 78 ? 5.213 13.208 -11.606 1.00 79.69 78 SER A O 1
ATOM 572 N N . SER A 1 79 ? 3.184 12.257 -11.713 1.00 84.62 79 SER A N 1
ATOM 573 C CA . SER A 1 79 ? 2.436 13.515 -11.787 1.00 84.62 79 SER A CA 1
ATOM 574 C C . SER A 1 79 ? 2.564 14.308 -10.490 1.00 84.62 79 SER A C 1
ATOM 576 O O . SER A 1 79 ? 2.663 13.730 -9.408 1.00 84.62 79 SER A O 1
ATOM 578 N N . SER A 1 80 ? 2.508 15.630 -10.592 1.00 87.50 80 SER A N 1
ATOM 579 C CA . SER A 1 80 ? 2.457 16.540 -9.449 1.00 87.50 80 SER A CA 1
ATOM 580 C C . SER A 1 80 ? 1.138 17.301 -9.424 1.00 87.50 80 SER A C 1
ATOM 582 O O . SER A 1 80 ? 0.590 17.612 -10.481 1.00 87.50 80 SER A O 1
ATOM 584 N N . TRP A 1 81 ? 0.639 17.615 -8.231 1.00 86.88 81 TRP A N 1
ATOM 585 C CA . TRP A 1 81 ? -0.552 18.443 -8.050 1.00 86.88 81 TRP A CA 1
ATOM 586 C C . TRP A 1 81 ? -0.405 19.339 -6.824 1.00 86.88 81 TRP A C 1
ATOM 588 O O . TRP A 1 81 ? 0.296 19.003 -5.868 1.00 86.88 81 TRP A O 1
ATOM 598 N N . THR A 1 82 ? -1.077 20.484 -6.858 1.00 82.56 82 THR A N 1
ATOM 599 C CA . THR A 1 82 ? -1.222 21.348 -5.688 1.00 82.56 82 THR A CA 1
ATOM 600 C C . THR A 1 82 ? -2.293 20.744 -4.790 1.00 82.56 82 THR A C 1
ATOM 602 O O . THR A 1 82 ? -3.394 20.442 -5.261 1.00 82.56 82 THR A O 1
ATOM 605 N N . LYS A 1 83 ? -1.983 20.521 -3.510 1.00 69.81 83 LYS A N 1
ATOM 606 C CA . LYS A 1 83 ? -3.016 20.146 -2.541 1.00 69.81 83 LYS A CA 1
ATOM 607 C C . LYS A 1 83 ? -3.966 21.344 -2.361 1.00 69.81 83 LYS A C 1
ATOM 609 O O . LYS A 1 83 ? -3.485 22.478 -2.369 1.00 69.81 83 LYS A O 1
ATOM 614 N N . PRO A 1 84 ? -5.284 21.134 -2.197 1.00 62.88 84 PRO A N 1
ATOM 615 C CA . PRO A 1 84 ? -6.144 22.180 -1.656 1.00 62.88 84 PRO A CA 1
ATOM 616 C C . PRO A 1 84 ? -5.528 22.635 -0.331 1.00 62.88 84 PRO A C 1
ATOM 618 O O . PRO A 1 84 ? -5.150 21.779 0.469 1.00 62.88 84 PRO A O 1
ATOM 621 N N . GLU A 1 85 ? -5.356 23.942 -0.121 1.00 55.91 85 GLU A N 1
ATOM 622 C CA . GLU A 1 85 ? -4.931 24.452 1.182 1.00 55.91 85 GLU A CA 1
ATOM 623 C C . GLU A 1 85 ? -5.885 23.882 2.232 1.00 55.91 85 GLU A C 1
ATOM 625 O O . GLU A 1 85 ? -7.092 24.129 2.176 1.00 55.91 85 GLU A O 1
ATOM 630 N N . GLU A 1 86 ? -5.363 23.100 3.178 1.00 52.16 86 GLU A N 1
ATOM 631 C CA . GLU A 1 86 ? -6.065 22.875 4.432 1.00 52.16 86 GLU A CA 1
ATOM 632 C C . GLU A 1 86 ? -6.167 24.250 5.083 1.00 52.16 86 GLU A C 1
ATOM 634 O O . GLU A 1 86 ? -5.239 24.723 5.741 1.00 52.16 86 GLU A O 1
ATOM 639 N N . GLN A 1 87 ? -7.275 24.942 4.819 1.00 40.91 87 GLN A N 1
ATOM 640 C CA . GLN A 1 87 ? -7.658 26.124 5.560 1.00 40.91 87 GLN A CA 1
ATOM 641 C C . GLN A 1 87 ? -7.727 25.681 7.018 1.00 40.91 87 GLN A C 1
ATOM 643 O O . GLN A 1 87 ? -8.701 25.065 7.450 1.00 40.91 87 GLN A O 1
ATOM 648 N N . LYS A 1 88 ? -6.662 25.957 7.777 1.00 38.59 88 LYS A N 1
ATOM 649 C CA . LYS A 1 88 ? -6.743 26.010 9.229 1.00 38.59 88 LYS A CA 1
ATOM 650 C C . LYS A 1 88 ? -7.815 27.045 9.527 1.00 38.59 88 LYS A C 1
ATOM 652 O O . LYS A 1 88 ? -7.562 28.241 9.413 1.00 38.59 88 LYS A O 1
ATOM 657 N N . ALA A 1 89 ? -9.010 26.563 9.848 1.00 38.88 89 ALA A N 1
ATOM 658 C CA . ALA A 1 89 ? -10.008 27.356 10.528 1.00 38.88 89 ALA A CA 1
ATOM 659 C C . ALA A 1 89 ? -9.349 27.860 11.819 1.00 38.88 89 ALA A C 1
ATOM 661 O O . ALA A 1 89 ? -9.046 27.072 12.719 1.00 38.88 89 ALA A O 1
ATOM 662 N N . VAL A 1 90 ? -9.038 29.153 11.836 1.00 38.78 90 VAL A N 1
ATOM 663 C CA . VAL A 1 90 ? -8.790 29.934 13.048 1.00 38.78 90 VAL A CA 1
ATOM 664 C C . VAL A 1 90 ? -10.029 30.779 13.265 1.00 38.78 90 VAL A C 1
ATOM 666 O O . VAL A 1 90 ? -10.489 31.381 12.268 1.00 38.78 90 VAL A O 1
#

pLDDT: mean 73.18, std 9.61, range [38.59, 87.5]

Radius of gyration: 15.72 Å; Cα contacts (8 Å, |Δi|>4): 82; chains: 1; bounding box: 35×42×28 Å

Sequence (90 aa):
MAKDTKKALALMQEARKLLFQQLHAPGSPSKELIKGVDKLGLAFEFAENPENPLSMCPACGSFAVTETGGIARCAGCSSSWTKPEEQKAV

Secondary structure (DSSP, 8-state):
-HHHHHHHHHHHHHHHHHHHHHHTSSSPPPHHHHHHHHHHHHHHHHHH-TTS---B-TTT-PBEEEEETTEEEETTT--EEEPPP-----

Mean predicted aligned error: 10.14 Å

Foldseek 3Di:
DVVVLVVVLVVLVVVLVVLVCQCPPPDHRDLVSVLVNQVSVVVVCCSVPVPDDFDADPPRRGGFDDDPPQWTAGPNPRDIDGHDPPPPPD